Protein AF-A0A2D4PZ39-F1 (afdb_monomer_lite)

pLDDT: mean 92.91, std 7.86, range [44.69, 98.0]

Sequence (119 aa):
IYDSLRQTTAFGLLKAILSRKLIVPEIEGVMQKVADFAVTGHSEQVRIQCRQIYLKYIIDYPLGKMLKPNLESILAQLNYEYETGRESALEMIAYLFEMFPQGLLHEFCGLFFVPLCMM

Radius of gyration: 14.2 Å; chains: 1; bounding box: 31×40×32 Å

Structure (mmCIF, N/CA/C/O backbone):
data_AF-A0A2D4PZ39-F1
#
_entry.id   AF-A0A2D4PZ39-F1
#
loop_
_atom_site.group_PDB
_atom_site.id
_atom_site.type_symbol
_atom_site.label_atom_id
_atom_site.label_alt_id
_atom_site.label_comp_id
_atom_site.label_asym_id
_atom_site.label_entity_id
_atom_site.label_seq_id
_atom_site.pdbx_PDB_ins_code
_atom_site.Cartn_x
_atom_site.Cartn_y
_atom_site.Cartn_z
_atom_site.occupancy
_atom_site.B_iso_or_equiv
_atom_site.auth_seq_id
_atom_site.auth_comp_id
_atom_site.auth_asym_id
_atom_site.auth_atom_id
_atom_site.pdbx_PDB_model_num
ATOM 1 N N . ILE A 1 1 ? 15.194 20.239 -7.152 1.00 44.69 1 ILE A N 1
ATOM 2 C CA . ILE A 1 1 ? 15.683 20.637 -5.804 1.00 44.69 1 ILE A CA 1
ATOM 3 C C . ILE A 1 1 ? 14.529 21.023 -4.862 1.00 44.69 1 ILE A C 1
ATOM 5 O O . ILE A 1 1 ? 14.559 20.605 -3.717 1.00 44.69 1 ILE A O 1
ATOM 9 N N . TYR A 1 2 ? 13.471 21.710 -5.321 1.00 48.50 2 TYR A N 1
ATOM 10 C CA . TYR A 1 2 ? 12.299 22.053 -4.484 1.00 48.50 2 TYR A CA 1
ATOM 11 C C . TYR A 1 2 ? 11.321 20.897 -4.153 1.00 48.50 2 TYR A C 1
ATOM 13 O O . TYR A 1 2 ? 10.443 21.075 -3.313 1.00 48.50 2 TYR A O 1
ATOM 21 N N . ASP A 1 3 ? 11.443 19.728 -4.788 1.00 65.44 3 ASP A N 1
ATOM 22 C CA . ASP A 1 3 ? 10.463 18.631 -4.666 1.00 65.44 3 ASP A CA 1
ATOM 23 C C . ASP A 1 3 ? 10.698 17.740 -3.428 1.00 65.44 3 ASP A C 1
ATOM 25 O O . ASP A 1 3 ? 9.771 17.432 -2.682 1.00 65.44 3 ASP A O 1
ATOM 29 N N . SER A 1 4 ? 11.958 17.417 -3.114 1.00 73.38 4 SER A N 1
ATOM 30 C CA . SER A 1 4 ? 12.299 16.476 -2.035 1.00 73.38 4 SER A CA 1
ATOM 31 C C . SER A 1 4 ? 11.884 16.967 -0.644 1.00 73.38 4 SER A C 1
ATOM 33 O O . SER A 1 4 ? 11.346 16.196 0.145 1.00 73.38 4 SER A O 1
ATOM 35 N N . LEU A 1 5 ? 12.060 18.258 -0.338 1.00 77.62 5 LEU A N 1
ATOM 36 C CA . LEU A 1 5 ? 11.637 18.831 0.948 1.00 77.62 5 LEU A CA 1
ATOM 37 C C . LEU A 1 5 ? 10.106 18.786 1.114 1.00 77.62 5 LEU A C 1
ATOM 39 O O . LEU A 1 5 ? 9.596 18.533 2.210 1.00 77.62 5 LEU A O 1
ATOM 43 N N . ARG A 1 6 ? 9.367 18.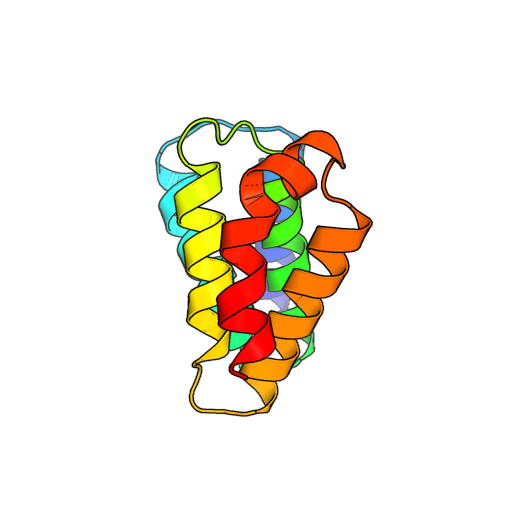999 0.016 1.00 84.25 6 ARG A N 1
ATOM 44 C CA . ARG A 1 6 ? 7.900 18.918 -0.001 1.00 84.25 6 ARG A CA 1
ATOM 45 C C . ARG A 1 6 ? 7.442 17.481 0.209 1.00 84.25 6 ARG A C 1
ATOM 47 O O . ARG A 1 6 ? 6.552 17.264 1.024 1.00 84.25 6 ARG A O 1
ATOM 54 N N . GLN A 1 7 ? 8.083 16.518 -0.453 1.00 86.06 7 GLN A N 1
ATOM 55 C CA . GLN A 1 7 ? 7.810 15.091 -0.276 1.00 86.06 7 GLN A CA 1
ATOM 56 C C . GLN A 1 7 ? 8.065 14.641 1.164 1.00 86.06 7 GLN A C 1
ATOM 58 O O . GLN A 1 7 ? 7.177 14.060 1.778 1.00 86.06 7 GLN A O 1
ATOM 63 N N . THR A 1 8 ? 9.215 14.986 1.751 1.00 89.19 8 THR A N 1
ATOM 64 C CA . THR A 1 8 ? 9.527 14.652 3.151 1.00 89.19 8 THR A CA 1
ATOM 65 C C . THR A 1 8 ? 8.477 15.205 4.113 1.00 89.19 8 THR A C 1
ATOM 67 O O . THR A 1 8 ? 7.989 14.487 4.988 1.00 89.19 8 THR A O 1
ATOM 70 N N . THR A 1 9 ? 8.078 16.466 3.925 1.00 93.06 9 THR A N 1
ATOM 71 C CA . THR A 1 9 ? 7.044 17.102 4.754 1.00 93.06 9 THR A CA 1
ATOM 72 C C . THR A 1 9 ? 5.686 16.420 4.571 1.00 93.06 9 THR A C 1
ATOM 74 O O . THR A 1 9 ? 5.009 16.117 5.554 1.00 93.06 9 THR A O 1
ATOM 77 N N . ALA A 1 10 ? 5.302 16.126 3.326 1.00 93.94 10 ALA A N 1
ATOM 78 C CA . ALA A 1 10 ? 4.047 15.456 2.999 1.00 93.94 10 ALA A CA 1
ATOM 79 C C . ALA A 1 10 ? 3.988 14.040 3.590 1.00 93.94 10 ALA A C 1
ATOM 81 O O . ALA A 1 10 ? 3.009 13.691 4.246 1.00 93.94 10 ALA A O 1
ATOM 82 N N . PHE A 1 11 ? 5.048 13.245 3.443 1.00 95.31 11 PHE A N 1
ATOM 83 C CA . PHE A 1 11 ? 5.132 11.907 4.026 1.00 95.31 11 PHE A CA 1
ATOM 84 C C . PHE A 1 11 ? 5.056 11.943 5.552 1.00 95.31 11 PHE A C 1
ATOM 86 O O . PHE A 1 11 ? 4.321 11.152 6.143 1.00 95.31 11 PHE A O 1
ATOM 93 N N . GLY A 1 12 ? 5.754 12.884 6.197 1.00 95.56 12 GLY A N 1
ATOM 94 C CA . GLY A 1 12 ? 5.654 13.089 7.643 1.00 95.56 12 GLY A CA 1
ATOM 95 C C . GLY A 1 12 ? 4.225 13.410 8.090 1.00 95.56 12 GLY A C 1
ATOM 96 O O . GLY A 1 12 ? 3.719 12.805 9.038 1.00 95.56 12 GLY A O 1
ATOM 97 N N . LEU A 1 13 ? 3.546 14.305 7.368 1.00 95.75 13 LEU A N 1
ATOM 98 C CA . LEU A 1 13 ? 2.159 14.674 7.646 1.00 95.75 13 LEU A CA 1
ATOM 99 C C . LEU A 1 13 ? 1.204 13.482 7.489 1.00 95.75 13 LEU A C 1
ATOM 101 O O . LEU A 1 13 ? 0.408 13.224 8.391 1.00 95.75 13 LEU A O 1
ATOM 105 N N . LEU A 1 14 ? 1.307 12.720 6.397 1.00 96.62 14 LEU A N 1
ATOM 106 C CA . LEU A 1 14 ? 0.464 11.543 6.160 1.00 96.62 14 LEU A CA 1
ATOM 107 C C . LEU A 1 14 ? 0.646 10.489 7.254 1.00 96.62 14 LEU A C 1
ATOM 109 O O . LEU A 1 14 ? -0.339 10.003 7.810 1.00 96.62 14 LEU A O 1
ATOM 113 N N . LYS A 1 15 ? 1.892 10.193 7.647 1.00 95.19 15 LYS A N 1
ATOM 114 C CA . LYS A 1 15 ? 2.170 9.272 8.762 1.00 95.19 15 LYS A CA 1
ATOM 115 C C . LYS A 1 15 ? 1.525 9.752 10.064 1.00 95.19 15 LYS A C 1
ATOM 117 O O . LYS A 1 15 ? 0.955 8.938 10.793 1.00 95.19 15 LYS A O 1
ATOM 122 N N . ALA A 1 16 ? 1.573 11.053 10.357 1.00 95.38 16 ALA A N 1
ATOM 123 C CA . ALA A 1 16 ? 0.959 11.625 11.555 1.00 95.38 16 ALA A CA 1
ATOM 124 C C . ALA A 1 16 ? -0.579 11.560 11.525 1.00 95.38 16 ALA A C 1
ATOM 126 O O . ALA A 1 16 ? -1.196 11.259 12.548 1.00 95.38 16 ALA A O 1
ATOM 127 N N . ILE A 1 17 ? -1.194 11.806 10.365 1.00 95.19 17 ILE A N 1
ATOM 128 C CA . ILE A 1 17 ? -2.646 11.696 10.161 1.00 95.19 17 ILE A CA 1
ATOM 129 C C . ILE A 1 17 ? -3.111 10.252 10.384 1.00 95.19 17 ILE A C 1
ATOM 131 O O . ILE A 1 17 ? -4.023 10.019 11.180 1.00 95.19 17 ILE A O 1
ATOM 135 N N . LEU A 1 18 ? -2.443 9.282 9.750 1.00 95.38 18 LEU A N 1
ATOM 136 C CA . LEU A 1 18 ? -2.759 7.858 9.900 1.00 95.38 18 LEU A CA 1
ATOM 137 C C . LEU A 1 18 ? -2.570 7.380 11.342 1.00 95.38 18 LEU A C 1
ATOM 139 O O . LEU A 1 18 ? -3.417 6.666 11.870 1.00 95.38 18 LEU A O 1
ATOM 143 N N . SER A 1 19 ? -1.505 7.828 12.015 1.00 93.94 19 SER A N 1
ATOM 144 C CA . SER A 1 19 ? -1.244 7.481 13.422 1.00 93.94 19 SER A CA 1
ATOM 145 C C . SER A 1 19 ? -2.343 7.968 14.369 1.00 93.94 19 SER A C 1
ATOM 147 O O . SER A 1 19 ? -2.612 7.322 15.376 1.00 93.94 19 SER A O 1
ATOM 149 N N . ARG A 1 20 ? -2.996 9.092 14.047 1.00 94.88 20 ARG A N 1
ATOM 150 C CA . ARG A 1 20 ? -4.135 9.626 14.809 1.00 94.88 20 ARG A CA 1
ATOM 151 C C . ARG A 1 20 ? -5.484 9.042 14.385 1.00 94.88 20 ARG A C 1
ATOM 153 O O . ARG A 1 20 ? -6.487 9.388 14.999 1.00 94.88 20 ARG A O 1
ATOM 160 N N . LYS A 1 21 ? -5.516 8.185 13.355 1.00 93.88 21 LYS A N 1
ATOM 161 C CA . LYS A 1 21 ? -6.732 7.567 12.798 1.00 93.88 21 LYS A CA 1
ATOM 162 C C . LYS A 1 21 ? -7.825 8.597 12.486 1.00 93.88 21 LYS A C 1
ATOM 164 O O . LYS A 1 21 ? -8.994 8.376 12.783 1.00 93.88 21 LYS A O 1
ATOM 169 N N . LEU A 1 22 ? -7.443 9.741 11.914 1.00 92.69 22 LEU A N 1
ATOM 170 C CA . LEU A 1 22 ? -8.399 10.771 11.503 1.00 92.69 22 LEU A CA 1
ATOM 171 C C . LEU A 1 22 ? -9.302 10.220 10.390 1.00 92.69 22 LEU A C 1
ATOM 173 O O . LEU A 1 22 ? -8.792 9.928 9.310 1.00 92.69 22 LEU A O 1
ATOM 177 N N . ILE A 1 23 ? -10.608 10.095 10.647 1.00 91.44 23 ILE A N 1
ATOM 178 C CA . ILE A 1 23 ? -11.607 9.564 9.703 1.00 91.44 23 ILE A CA 1
ATOM 179 C C . ILE A 1 23 ? -12.269 10.717 8.956 1.00 91.44 23 ILE A C 1
ATOM 181 O O . ILE A 1 23 ? -13.144 11.390 9.496 1.00 91.44 23 ILE A O 1
ATOM 185 N N . VAL A 1 24 ? -11.835 10.935 7.717 1.00 93.06 24 VAL A N 1
ATOM 186 C CA . VAL A 1 24 ? -12.414 11.914 6.787 1.00 93.06 24 VAL A CA 1
ATOM 187 C C . VAL A 1 24 ? -12.412 11.324 5.369 1.00 93.06 24 VAL A C 1
ATOM 189 O O . VAL A 1 24 ? -11.520 10.526 5.057 1.00 93.06 24 VAL A O 1
ATOM 192 N N . PRO A 1 25 ? -13.394 11.661 4.513 1.00 91.31 25 PRO A N 1
ATOM 193 C CA . PRO A 1 25 ? -13.550 11.042 3.192 1.00 91.31 25 PRO A CA 1
ATOM 194 C C . PRO A 1 25 ? -12.345 11.263 2.264 1.00 91.31 25 PRO A C 1
ATOM 196 O O . PRO A 1 25 ? -12.059 10.439 1.401 1.00 91.31 25 PRO A O 1
ATOM 199 N N . GLU A 1 26 ? -11.585 12.337 2.460 1.00 94.31 26 GLU A N 1
ATOM 200 C CA . GLU A 1 26 ? -10.421 12.676 1.643 1.00 94.31 26 GLU A CA 1
ATOM 201 C C . GLU A 1 26 ? -9.275 11.666 1.790 1.00 94.31 26 GLU A C 1
ATOM 203 O O . GLU A 1 26 ? -8.455 11.539 0.878 1.00 94.31 26 GLU A O 1
ATOM 208 N N . ILE A 1 27 ? -9.207 10.933 2.910 1.00 94.94 27 ILE A N 1
ATOM 209 C CA . ILE A 1 27 ? -8.124 9.970 3.160 1.00 94.94 27 ILE A CA 1
ATOM 210 C C . ILE A 1 27 ? -8.112 8.869 2.111 1.00 94.94 27 ILE A C 1
ATOM 212 O O . ILE A 1 27 ? -7.033 8.481 1.680 1.00 94.94 27 ILE A O 1
ATOM 216 N N . GLU A 1 28 ? -9.274 8.406 1.658 1.00 92.19 28 GLU A N 1
ATOM 217 C CA . GLU A 1 28 ? -9.361 7.349 0.652 1.00 92.19 28 GLU A CA 1
ATOM 218 C C . GLU A 1 28 ? -8.681 7.770 -0.657 1.00 92.19 28 GLU A C 1
ATOM 220 O O . GLU A 1 28 ? -7.761 7.103 -1.131 1.00 92.19 28 GLU A O 1
ATOM 225 N N . GLY A 1 29 ? -9.047 8.941 -1.190 1.00 95.25 29 GLY A N 1
ATOM 226 C CA . GLY A 1 29 ? -8.457 9.458 -2.425 1.00 95.25 29 GLY A CA 1
ATOM 227 C C . GLY A 1 29 ? -6.962 9.762 -2.295 1.00 95.25 29 GLY A C 1
ATOM 228 O O . GLY A 1 29 ? -6.203 9.599 -3.251 1.00 95.25 29 GLY A O 1
ATOM 229 N N . VAL A 1 30 ? -6.512 10.185 -1.110 1.00 96.88 30 VAL A N 1
ATOM 230 C CA . VAL A 1 30 ? -5.085 10.402 -0.847 1.00 96.88 30 VAL A CA 1
ATOM 231 C C . VAL A 1 30 ? -4.337 9.071 -0.766 1.00 96.88 30 VAL A C 1
ATOM 233 O O . VAL A 1 30 ? -3.271 8.949 -1.364 1.00 96.88 30 VAL A O 1
ATOM 236 N N . MET A 1 31 ? -4.879 8.066 -0.076 1.00 97.25 31 MET A N 1
ATOM 237 C CA . MET A 1 31 ? -4.243 6.753 0.060 1.00 97.25 31 MET A CA 1
ATOM 238 C C . MET A 1 31 ? -4.199 5.990 -1.258 1.00 97.25 31 MET A C 1
ATOM 240 O O . MET A 1 31 ? -3.195 5.334 -1.513 1.00 97.25 31 MET A O 1
ATOM 244 N N . GLN A 1 32 ? -5.190 6.155 -2.137 1.00 95.94 32 GLN A N 1
ATOM 245 C CA . GLN A 1 32 ? -5.122 5.595 -3.487 1.00 95.94 32 GLN A CA 1
ATOM 246 C C . GLN A 1 32 ? -3.925 6.157 -4.270 1.00 95.94 32 GLN A C 1
ATOM 248 O O . GLN A 1 32 ? -3.143 5.396 -4.827 1.00 95.94 32 GLN A O 1
ATOM 253 N N . LYS A 1 33 ? -3.690 7.477 -4.221 1.00 96.25 33 LYS A N 1
ATOM 254 C CA . LYS A 1 33 ? -2.497 8.081 -4.849 1.00 96.25 33 LYS A CA 1
ATOM 255 C C . LYS A 1 33 ? -1.192 7.578 -4.235 1.00 96.25 33 LYS A C 1
ATOM 257 O O . LYS A 1 33 ? -0.194 7.425 -4.934 1.00 96.25 33 LYS A O 1
ATOM 262 N N . VAL A 1 34 ? -1.176 7.356 -2.919 1.00 97.50 34 VAL A N 1
ATOM 263 C CA . VAL A 1 34 ? -0.003 6.791 -2.239 1.00 97.50 34 VAL A CA 1
ATOM 264 C C . VAL A 1 34 ? 0.241 5.353 -2.700 1.00 97.50 34 VAL A C 1
ATOM 266 O O . VAL A 1 34 ? 1.394 5.016 -2.957 1.00 97.50 34 VAL A O 1
ATOM 269 N N . ALA A 1 35 ? -0.806 4.539 -2.855 1.00 97.38 35 ALA A N 1
ATOM 270 C CA . ALA A 1 35 ? -0.708 3.184 -3.392 1.00 97.38 35 ALA A CA 1
ATOM 271 C C . ALA A 1 35 ? -0.131 3.185 -4.814 1.00 97.38 35 ALA A C 1
ATOM 273 O O . ALA A 1 35 ? 0.814 2.452 -5.094 1.00 97.38 35 ALA A O 1
ATOM 274 N N . ASP A 1 36 ? -0.612 4.080 -5.679 1.00 96.69 36 ASP A N 1
ATOM 275 C CA . ASP A 1 36 ? -0.106 4.207 -7.047 1.00 96.69 36 ASP A CA 1
ATOM 276 C C . ASP A 1 36 ? 1.384 4.599 -7.055 1.00 96.69 36 ASP A C 1
ATOM 278 O O . ASP A 1 36 ? 2.199 4.013 -7.773 1.00 96.69 36 ASP A O 1
ATOM 282 N N . PHE A 1 37 ? 1.792 5.557 -6.213 1.00 96.69 37 PHE A N 1
ATOM 283 C CA . PHE A 1 37 ? 3.195 5.976 -6.088 1.00 96.69 37 PHE A CA 1
ATOM 284 C C . PHE A 1 37 ? 4.096 4.963 -5.387 1.00 96.69 37 PHE A C 1
ATOM 286 O O . PHE A 1 37 ? 5.314 5.014 -5.571 1.00 96.69 37 PHE A O 1
ATOM 293 N N . ALA A 1 38 ? 3.532 4.016 -4.638 1.00 97.62 38 ALA A N 1
ATOM 294 C CA . ALA A 1 38 ? 4.290 2.890 -4.114 1.00 97.62 38 ALA A CA 1
ATOM 295 C C . ALA A 1 38 ? 4.896 2.052 -5.251 1.00 97.62 38 ALA A C 1
ATOM 297 O O . ALA A 1 38 ? 5.929 1.427 -5.052 1.00 97.62 38 ALA A O 1
ATOM 298 N N . VAL A 1 39 ? 4.318 2.090 -6.452 1.00 97.75 39 VAL A N 1
ATOM 299 C CA . VAL A 1 39 ? 4.733 1.278 -7.606 1.00 97.75 39 VAL A CA 1
ATOM 300 C C . VAL A 1 39 ? 5.334 2.144 -8.710 1.00 97.75 39 VAL A C 1
ATOM 302 O O . VAL A 1 39 ? 6.396 1.831 -9.239 1.00 97.75 39 VAL A O 1
ATOM 305 N N . THR A 1 40 ? 4.705 3.282 -9.000 1.00 96.44 40 THR A N 1
ATOM 306 C CA . THR A 1 40 ? 5.076 4.185 -10.105 1.00 96.44 40 THR A CA 1
ATOM 307 C C . THR A 1 40 ? 6.101 5.260 -9.718 1.00 96.44 40 THR A C 1
ATOM 309 O O . THR A 1 40 ? 6.577 6.000 -10.579 1.00 96.44 40 THR A O 1
ATOM 312 N N . GLY A 1 41 ? 6.457 5.372 -8.431 1.00 93.75 41 GLY A N 1
ATOM 313 C CA . GLY A 1 41 ? 7.354 6.412 -7.926 1.00 93.75 41 GLY A CA 1
ATOM 314 C C . GLY A 1 41 ? 8.711 6.445 -8.642 1.00 93.75 41 GLY A C 1
ATOM 315 O O . GLY A 1 41 ? 9.384 5.420 -8.776 1.00 93.75 41 GLY A O 1
ATOM 316 N N . HIS A 1 42 ? 9.136 7.645 -9.055 1.00 88.00 42 HIS A N 1
ATOM 317 C CA . HIS A 1 42 ? 10.340 7.866 -9.871 1.00 88.00 42 HIS A CA 1
ATOM 318 C C . HIS A 1 42 ? 11.657 7.445 -9.206 1.00 88.00 42 HIS A C 1
ATOM 320 O O . HIS A 1 42 ? 12.627 7.166 -9.906 1.00 88.00 42 HIS A O 1
ATOM 326 N N . SER A 1 43 ? 11.711 7.404 -7.872 1.00 92.75 43 SER A N 1
ATOM 327 C CA . SER A 1 43 ? 12.864 6.895 -7.130 1.00 92.75 43 SER A CA 1
ATOM 328 C C . SER A 1 43 ? 12.451 5.793 -6.166 1.00 92.75 43 SER A C 1
ATOM 330 O O . SER A 1 43 ? 11.320 5.751 -5.678 1.00 92.75 43 SER A O 1
ATOM 332 N N . GLU A 1 44 ? 13.400 4.916 -5.857 1.00 94.19 44 GLU A N 1
ATOM 333 C CA . GLU A 1 44 ? 13.215 3.851 -4.877 1.00 94.19 44 GLU A CA 1
ATOM 334 C C . GLU A 1 44 ? 12.811 4.407 -3.504 1.00 94.19 44 GLU A C 1
ATOM 336 O O . GLU A 1 44 ? 11.889 3.897 -2.876 1.00 94.19 44 GLU A O 1
ATOM 341 N N . GLN A 1 45 ? 13.413 5.521 -3.072 1.00 94.56 45 GLN A N 1
ATOM 342 C CA . GLN A 1 45 ? 13.076 6.150 -1.793 1.00 94.56 45 GLN A CA 1
ATOM 343 C C . GLN A 1 45 ? 11.609 6.594 -1.744 1.00 94.56 45 GLN A C 1
ATOM 345 O O . GLN A 1 45 ? 10.960 6.421 -0.713 1.00 94.56 45 GLN A O 1
ATOM 350 N N . VAL A 1 46 ? 11.069 7.133 -2.844 1.00 94.94 46 VAL A N 1
ATOM 351 C CA . VAL A 1 46 ? 9.647 7.503 -2.930 1.00 94.94 46 VAL A CA 1
ATOM 352 C C . VAL A 1 46 ? 8.769 6.260 -2.822 1.00 94.94 46 VAL A C 1
ATOM 354 O O . VAL A 1 46 ? 7.852 6.247 -2.001 1.00 94.94 46 VAL A O 1
ATOM 357 N N . ARG A 1 47 ? 9.086 5.198 -3.575 1.00 96.88 47 ARG A N 1
ATOM 358 C CA . ARG A 1 47 ? 8.340 3.931 -3.518 1.00 96.88 47 ARG A CA 1
ATOM 359 C C . ARG A 1 47 ? 8.344 3.339 -2.108 1.00 96.88 47 ARG A C 1
ATOM 361 O O . ARG A 1 47 ? 7.275 3.048 -1.580 1.00 96.88 47 ARG A O 1
ATOM 368 N N . ILE A 1 48 ? 9.505 3.275 -1.450 1.00 97.25 48 ILE A N 1
ATOM 369 C CA . ILE A 1 48 ? 9.644 2.810 -0.060 1.00 97.25 48 ILE A CA 1
ATOM 370 C C . ILE A 1 48 ? 8.762 3.632 0.888 1.00 97.25 48 ILE A C 1
ATOM 372 O O . ILE A 1 48 ? 8.023 3.061 1.692 1.00 97.25 48 ILE A O 1
ATOM 376 N N . GLN A 1 49 ? 8.816 4.967 0.816 1.00 97.19 49 GLN A N 1
ATOM 377 C CA . GLN A 1 49 ? 8.011 5.819 1.698 1.00 97.19 49 GLN A CA 1
ATOM 378 C C . GLN A 1 49 ? 6.510 5.628 1.463 1.00 97.19 49 GLN A C 1
ATOM 380 O O . GLN A 1 49 ? 5.752 5.529 2.430 1.00 97.19 49 GLN A O 1
ATOM 385 N N . CYS A 1 50 ? 6.085 5.523 0.205 1.00 97.62 50 CYS A N 1
ATOM 386 C CA . CYS A 1 50 ? 4.695 5.272 -0.144 1.00 97.62 50 CYS A CA 1
ATOM 387 C C . CYS A 1 50 ? 4.215 3.893 0.325 1.00 97.62 50 CYS A C 1
ATOM 389 O O . CYS A 1 50 ? 3.169 3.824 0.967 1.00 97.62 50 CYS A O 1
ATOM 391 N N . ARG A 1 51 ? 4.999 2.821 0.125 1.00 97.75 51 ARG A N 1
ATOM 392 C CA . ARG A 1 51 ? 4.685 1.485 0.667 1.00 97.75 51 ARG A CA 1
ATOM 393 C C . ARG A 1 51 ? 4.500 1.522 2.176 1.00 97.75 51 ARG A C 1
ATOM 395 O O . ARG A 1 51 ? 3.504 1.022 2.678 1.00 97.75 51 ARG A O 1
ATOM 402 N N . GLN A 1 52 ? 5.417 2.159 2.906 1.00 96.56 52 GLN A N 1
ATOM 403 C CA . GLN A 1 52 ? 5.324 2.270 4.367 1.00 96.56 52 GLN A CA 1
ATOM 404 C C . GLN A 1 52 ? 4.055 3.005 4.820 1.00 96.56 52 GLN A C 1
ATOM 406 O O . GLN A 1 52 ? 3.409 2.596 5.783 1.00 96.56 52 GLN A O 1
ATOM 411 N N . ILE A 1 53 ? 3.696 4.102 4.146 1.00 97.62 53 ILE A N 1
ATOM 412 C CA . ILE A 1 53 ? 2.490 4.877 4.467 1.00 97.62 53 ILE A CA 1
ATOM 413 C C . ILE A 1 53 ? 1.236 4.063 4.153 1.00 97.62 53 ILE A C 1
ATOM 415 O O . ILE A 1 53 ? 0.333 3.996 4.986 1.00 97.62 53 ILE A O 1
ATOM 419 N N . TYR A 1 54 ? 1.185 3.432 2.982 1.00 97.75 54 TYR A N 1
ATOM 420 C CA . TYR A 1 54 ? 0.019 2.669 2.566 1.00 97.75 54 TYR A CA 1
ATOM 421 C C . TYR A 1 54 ? -0.165 1.409 3.416 1.00 97.75 54 TYR A C 1
ATOM 423 O O . TYR A 1 54 ? -1.262 1.166 3.901 1.00 97.75 54 TYR A O 1
ATOM 431 N N . LEU A 1 55 ? 0.904 0.677 3.742 1.00 96.25 55 LEU A N 1
ATOM 432 C CA . LEU A 1 55 ? 0.834 -0.452 4.676 1.00 96.25 55 LEU A CA 1
ATOM 433 C C . LEU A 1 55 ? 0.330 -0.028 6.056 1.00 96.25 55 LEU A C 1
ATOM 435 O O . LEU A 1 55 ? -0.520 -0.704 6.630 1.00 96.25 55 LEU A O 1
ATOM 439 N N . LYS A 1 56 ? 0.773 1.128 6.566 1.00 95.44 56 LYS A N 1
ATOM 440 C CA . LYS A 1 56 ? 0.232 1.684 7.813 1.00 95.44 56 LYS A CA 1
ATOM 441 C C . LYS A 1 56 ? -1.275 1.930 7.718 1.00 95.44 56 LYS A C 1
ATOM 443 O O . LYS A 1 56 ? -1.995 1.675 8.679 1.00 95.44 56 LYS A O 1
ATOM 448 N N . TYR A 1 57 ? -1.752 2.413 6.574 1.00 96.69 57 TYR A N 1
ATOM 449 C CA . TYR A 1 57 ? -3.179 2.573 6.319 1.00 96.69 57 TYR A CA 1
ATOM 450 C C . TYR A 1 57 ? -3.912 1.223 6.299 1.00 96.69 57 TYR A C 1
ATOM 452 O O . TYR A 1 57 ? -4.929 1.090 6.968 1.00 96.69 57 TYR A O 1
ATOM 460 N N . ILE A 1 58 ? -3.372 0.198 5.636 1.00 95.94 58 ILE A N 1
ATOM 461 C CA . ILE A 1 58 ? -3.981 -1.143 5.603 1.00 95.94 58 ILE A CA 1
ATOM 462 C C . ILE A 1 58 ? -4.059 -1.792 6.988 1.00 95.94 58 ILE A C 1
ATOM 464 O O . ILE A 1 58 ? -5.060 -2.428 7.311 1.00 95.94 58 ILE A O 1
ATOM 468 N N . ILE A 1 59 ? -3.010 -1.641 7.798 1.00 92.88 59 ILE A N 1
ATOM 469 C CA . ILE A 1 59 ? -2.855 -2.382 9.054 1.00 92.88 59 ILE A CA 1
ATOM 470 C C . ILE A 1 59 ? -3.519 -1.659 10.234 1.00 92.88 59 ILE A C 1
ATOM 472 O O . ILE A 1 59 ? -4.221 -2.287 11.025 1.00 92.88 59 ILE A O 1
ATOM 476 N N . ASP A 1 60 ? -3.316 -0.344 10.372 1.00 91.44 60 ASP A N 1
ATOM 477 C CA . ASP A 1 60 ? -3.700 0.386 11.590 1.00 91.44 60 ASP A CA 1
ATOM 478 C C . ASP A 1 60 ? -5.042 1.130 11.469 1.00 91.44 60 ASP A C 1
ATOM 480 O O . ASP A 1 60 ? -5.647 1.496 12.492 1.00 91.44 60 ASP A O 1
ATOM 484 N N . TYR A 1 61 ? -5.484 1.423 10.241 1.00 93.62 61 TYR A N 1
ATOM 485 C CA . TYR A 1 61 ? -6.632 2.290 9.981 1.00 93.62 61 TYR A CA 1
ATOM 486 C C . TYR A 1 61 ? -7.951 1.494 9.975 1.00 93.62 61 TYR A C 1
ATOM 488 O O . TYR A 1 61 ? -7.994 0.369 9.479 1.00 93.62 61 TYR A O 1
ATOM 496 N N . PRO A 1 62 ? -9.060 2.040 10.510 1.00 92.69 62 PRO A N 1
ATOM 497 C CA . PRO A 1 62 ? -10.332 1.319 10.607 1.00 92.69 62 PRO A CA 1
ATOM 498 C C . PRO A 1 62 ? -11.066 1.242 9.253 1.00 92.69 62 PRO A C 1
ATOM 500 O O . PRO A 1 62 ? -12.077 1.907 9.044 1.00 92.69 62 PRO A O 1
ATOM 503 N N . LEU A 1 63 ? -10.562 0.424 8.324 1.00 93.44 63 LEU A N 1
ATOM 504 C CA . LEU A 1 63 ? -11.075 0.321 6.949 1.00 93.44 63 LEU A CA 1
ATOM 505 C C . LEU A 1 63 ? -12.431 -0.380 6.836 1.00 93.44 63 LEU A C 1
ATOM 507 O O . LEU A 1 63 ? -13.205 -0.094 5.921 1.00 93.44 63 LEU A O 1
ATOM 511 N N . GLY A 1 64 ? -12.720 -1.328 7.731 1.00 92.88 64 GLY A N 1
ATOM 512 C CA . GLY A 1 64 ? -13.922 -2.156 7.652 1.00 92.88 64 GLY A CA 1
ATOM 513 C C . GLY A 1 64 ? -14.075 -2.785 6.262 1.00 92.88 64 GLY A C 1
ATOM 514 O O . GLY A 1 64 ? -13.207 -3.521 5.801 1.00 92.88 64 GLY A O 1
ATOM 515 N N . LYS A 1 65 ? -15.163 -2.446 5.561 1.00 93.69 65 LYS A N 1
ATOM 516 C CA . LYS A 1 65 ? -15.466 -2.968 4.216 1.00 93.69 65 LYS A CA 1
ATOM 517 C C . LYS A 1 65 ? -14.473 -2.521 3.137 1.00 93.69 65 LYS A C 1
ATOM 519 O O . LYS A 1 65 ? -14.383 -3.180 2.107 1.00 93.69 65 LYS A O 1
ATOM 524 N N . MET A 1 66 ? -13.722 -1.446 3.377 1.00 94.38 66 MET A N 1
ATOM 525 C CA . MET A 1 66 ? -12.731 -0.930 2.429 1.00 94.38 66 MET A CA 1
ATOM 526 C C . MET A 1 66 ? -11.426 -1.730 2.444 1.00 94.38 66 MET A C 1
ATOM 528 O O . MET A 1 66 ? -10.599 -1.540 1.559 1.00 94.38 66 MET A O 1
ATOM 532 N N . LEU A 1 67 ? -11.234 -2.656 3.391 1.00 95.81 67 LEU A N 1
ATOM 533 C CA . LEU A 1 67 ? -10.024 -3.477 3.448 1.00 95.81 67 LEU A CA 1
ATOM 534 C C . LEU A 1 67 ? -9.846 -4.312 2.173 1.00 95.81 67 LEU A C 1
ATOM 536 O O . LEU A 1 67 ? -8.801 -4.238 1.535 1.00 95.81 67 LEU A O 1
ATOM 540 N N . LYS A 1 68 ? -10.884 -5.049 1.762 1.00 95.94 68 LYS A N 1
ATOM 541 C CA . LYS A 1 68 ? -10.822 -5.933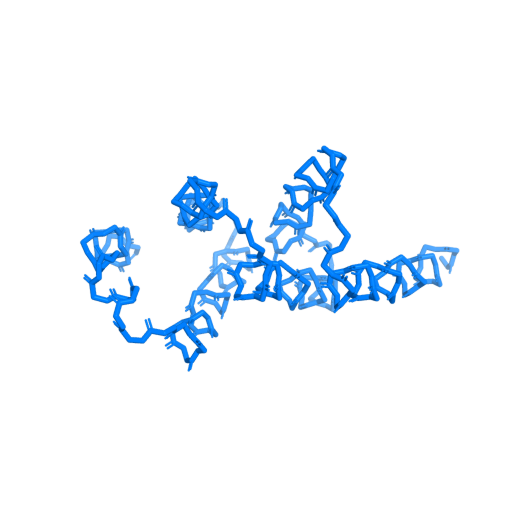 0.590 1.00 95.94 68 LYS A CA 1
ATOM 542 C C . LYS A 1 68 ? -10.492 -5.185 -0.719 1.00 95.94 68 LYS A C 1
ATOM 544 O O . LYS A 1 68 ? -9.536 -5.601 -1.368 1.00 95.94 68 LYS A O 1
ATOM 549 N N . PRO A 1 69 ? -11.171 -4.077 -1.083 1.00 96.12 69 PRO A N 1
ATOM 550 C CA . PRO A 1 69 ? -10.803 -3.289 -2.264 1.00 96.12 69 PRO A CA 1
ATOM 551 C C . PRO A 1 69 ? -9.354 -2.791 -2.252 1.00 96.12 69 PRO A C 1
ATOM 553 O O . PRO A 1 69 ? -8.691 -2.771 -3.284 1.00 96.12 69 PRO A O 1
ATOM 556 N N . ASN A 1 70 ? -8.830 -2.417 -1.081 1.00 96.69 70 ASN A N 1
ATOM 557 C CA . ASN A 1 70 ? -7.437 -1.997 -0.973 1.00 96.69 70 ASN A CA 1
ATOM 558 C C . ASN A 1 70 ? -6.462 -3.177 -1.170 1.00 96.69 70 ASN A C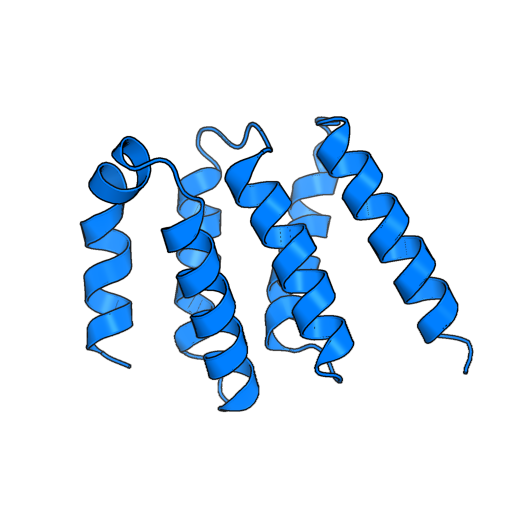 1
ATOM 560 O O . ASN A 1 70 ? -5.443 -3.016 -1.835 1.00 96.69 70 ASN A O 1
ATOM 564 N N . LEU A 1 71 ? -6.779 -4.373 -0.660 1.00 96.50 71 LEU A N 1
ATOM 565 C CA . LEU A 1 71 ? -5.986 -5.583 -0.930 1.00 96.50 71 LEU A CA 1
ATOM 566 C C . LEU A 1 71 ? -6.009 -5.962 -2.419 1.00 96.50 71 LEU A C 1
ATOM 568 O O . LEU A 1 71 ? -4.971 -6.294 -2.987 1.00 96.50 71 LEU A O 1
ATOM 572 N N . GLU A 1 72 ? -7.170 -5.867 -3.069 1.00 95.94 72 GLU A N 1
ATOM 573 C CA . GLU A 1 72 ? -7.311 -6.073 -4.516 1.00 95.94 72 GLU A CA 1
ATOM 574 C C . GLU A 1 72 ? -6.477 -5.060 -5.313 1.00 95.94 72 GLU A C 1
ATOM 576 O O . GLU A 1 72 ? -5.805 -5.439 -6.270 1.00 95.94 72 GLU A O 1
ATOM 581 N N . SER A 1 73 ? -6.449 -3.795 -4.877 1.00 94.31 73 SER A N 1
ATOM 582 C CA . SER A 1 73 ? -5.606 -2.747 -5.463 1.00 94.31 73 SER A CA 1
ATOM 583 C C . SER A 1 73 ? -4.117 -3.095 -5.366 1.00 94.31 73 SER A C 1
ATOM 585 O O . SER A 1 73 ? -3.417 -3.009 -6.371 1.00 94.31 73 SER A O 1
ATOM 587 N N . ILE A 1 74 ? -3.634 -3.583 -4.212 1.00 95.56 74 ILE A N 1
ATOM 588 C CA . ILE A 1 74 ? -2.245 -4.062 -4.051 1.00 95.56 74 ILE A CA 1
ATOM 589 C C . ILE A 1 74 ? -1.926 -5.173 -5.054 1.00 95.56 74 ILE A C 1
ATOM 591 O O . ILE A 1 74 ? -0.880 -5.149 -5.698 1.00 95.56 74 ILE A O 1
ATOM 595 N N . LEU A 1 75 ? -2.831 -6.139 -5.201 1.00 95.88 75 LEU A N 1
ATOM 596 C CA . LEU A 1 75 ? -2.635 -7.281 -6.093 1.00 95.88 75 LEU A CA 1
ATOM 597 C C . LEU A 1 75 ? -2.684 -6.884 -7.567 1.00 95.88 75 LEU A C 1
ATOM 599 O O . LEU A 1 75 ? -1.943 -7.440 -8.372 1.00 95.88 75 LEU A O 1
ATOM 603 N N . ALA A 1 76 ? -3.499 -5.894 -7.933 1.00 94.81 76 ALA A N 1
ATOM 604 C CA . ALA A 1 76 ? -3.539 -5.374 -9.295 1.00 94.81 76 ALA A CA 1
ATOM 605 C C . ALA A 1 76 ? -2.176 -4.813 -9.738 1.00 94.81 76 ALA A C 1
ATOM 607 O O . ALA A 1 76 ? -1.802 -4.966 -10.902 1.00 94.81 76 ALA A O 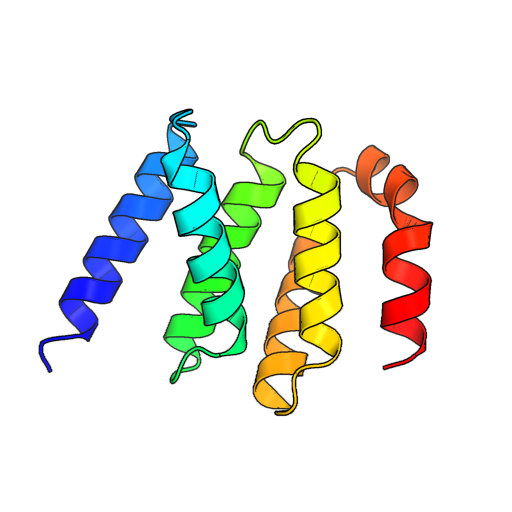1
ATOM 608 N N . GLN A 1 77 ? -1.398 -4.246 -8.807 1.00 95.00 77 GLN A N 1
ATOM 609 C CA . GLN A 1 77 ? -0.062 -3.707 -9.083 1.00 95.00 77 GLN A CA 1
ATOM 610 C C . GLN A 1 77 ? 0.971 -4.772 -9.481 1.00 95.00 77 GLN A C 1
ATOM 612 O O . GLN A 1 77 ? 1.997 -4.441 -10.073 1.00 95.00 77 GLN A O 1
ATOM 617 N N . LEU A 1 78 ? 0.703 -6.055 -9.220 1.00 95.88 78 LEU A N 1
ATOM 618 C CA . LEU A 1 78 ? 1.552 -7.157 -9.681 1.00 95.88 78 LEU A CA 1
ATOM 619 C C . LEU A 1 78 ? 1.605 -7.261 -11.211 1.00 95.88 78 LEU A C 1
ATOM 621 O O . LEU A 1 78 ? 2.573 -7.783 -11.750 1.00 95.88 78 LEU A O 1
ATOM 625 N N . ASN A 1 79 ? 0.611 -6.711 -11.911 1.00 94.88 79 ASN A N 1
ATOM 626 C CA . ASN A 1 79 ? 0.557 -6.671 -13.373 1.00 94.88 79 ASN A CA 1
ATOM 627 C C . ASN A 1 79 ? 1.136 -5.374 -13.960 1.00 94.88 79 ASN A C 1
ATOM 629 O O . ASN A 1 79 ? 0.913 -5.074 -15.133 1.00 94.88 79 ASN A O 1
ATOM 633 N N . TYR A 1 80 ? 1.843 -4.572 -13.158 1.00 96.19 80 TYR A N 1
ATOM 634 C CA . TYR A 1 80 ? 2.456 -3.341 -13.644 1.00 96.19 80 TYR A CA 1
ATOM 635 C C . TYR A 1 80 ? 3.509 -3.629 -14.721 1.00 96.19 80 TYR A C 1
ATOM 637 O O . TYR A 1 80 ? 4.222 -4.630 -14.651 1.00 96.19 80 TYR A O 1
ATOM 645 N N . GLU A 1 81 ? 3.626 -2.749 -15.718 1.00 96.06 81 GLU A N 1
ATOM 646 C CA . GLU A 1 81 ? 4.429 -3.005 -16.922 1.00 96.06 81 GLU A CA 1
ATOM 647 C C . GLU A 1 81 ? 5.939 -3.123 -16.632 1.00 96.06 81 GLU A C 1
ATOM 649 O O . GLU A 1 81 ? 6.620 -3.969 -17.218 1.00 96.06 81 GLU A O 1
ATOM 654 N N . TYR A 1 82 ? 6.459 -2.351 -15.670 1.00 95.50 82 TYR A N 1
ATOM 655 C CA . TYR A 1 82 ? 7.884 -2.341 -15.326 1.00 95.50 82 TYR A CA 1
ATOM 656 C C . TYR A 1 82 ? 8.207 -3.276 -14.155 1.00 95.50 82 TYR A C 1
ATOM 658 O O . TYR A 1 82 ? 7.548 -3.240 -13.113 1.00 95.50 82 TYR A O 1
ATOM 666 N N . GLU A 1 83 ? 9.293 -4.043 -14.291 1.00 95.56 83 GLU A N 1
ATOM 667 C CA . GLU A 1 83 ? 9.793 -4.980 -13.269 1.00 95.56 83 GLU A CA 1
ATOM 668 C C . GLU A 1 83 ? 10.006 -4.317 -11.909 1.00 95.56 83 GLU A C 1
ATOM 670 O O . GLU A 1 83 ? 9.561 -4.845 -10.898 1.00 95.56 83 GLU A O 1
ATOM 675 N N . THR A 1 84 ? 10.586 -3.116 -11.882 1.00 95.81 84 THR A N 1
ATOM 676 C CA . THR A 1 84 ? 10.843 -2.364 -10.642 1.00 95.81 84 THR A CA 1
ATOM 677 C C . THR A 1 84 ? 9.571 -2.015 -9.869 1.00 95.81 84 THR A C 1
ATOM 679 O O . THR A 1 84 ? 9.593 -1.904 -8.642 1.00 95.81 84 THR A O 1
ATOM 682 N N . GLY A 1 85 ? 8.447 -1.830 -10.565 1.00 96.50 85 GLY A N 1
ATOM 683 C CA . GLY A 1 85 ? 7.159 -1.616 -9.918 1.00 96.50 85 GLY A CA 1
ATOM 684 C C . GLY A 1 85 ? 6.557 -2.923 -9.405 1.00 96.50 85 GLY A C 1
ATOM 685 O O . GLY A 1 85 ? 6.046 -2.943 -8.286 1.00 96.50 85 GLY A O 1
ATOM 686 N N . ARG A 1 86 ? 6.684 -4.022 -10.163 1.00 96.81 86 ARG A N 1
ATOM 687 C CA . ARG A 1 86 ? 6.256 -5.358 -9.706 1.00 96.81 86 ARG A CA 1
ATOM 688 C C . ARG A 1 86 ? 7.040 -5.813 -8.477 1.00 96.81 86 ARG A C 1
ATOM 690 O O . ARG A 1 86 ? 6.440 -6.280 -7.517 1.00 96.81 86 ARG A O 1
ATOM 697 N N . GLU A 1 87 ? 8.352 -5.593 -8.465 1.00 96.94 87 GLU A N 1
ATOM 698 C CA . GLU A 1 87 ? 9.220 -5.820 -7.306 1.00 96.94 87 GLU A CA 1
ATOM 699 C C . GLU A 1 87 ? 8.748 -5.002 -6.098 1.00 96.94 87 GLU A C 1
ATOM 701 O O . GLU A 1 87 ? 8.537 -5.548 -5.019 1.00 96.94 87 GLU A O 1
ATOM 706 N N . SER A 1 88 ? 8.450 -3.714 -6.292 1.00 98.00 88 SER A N 1
ATOM 707 C CA . SER A 1 88 ? 7.889 -2.869 -5.233 1.00 98.00 88 SER A CA 1
ATOM 708 C C . SER A 1 88 ? 6.550 -3.397 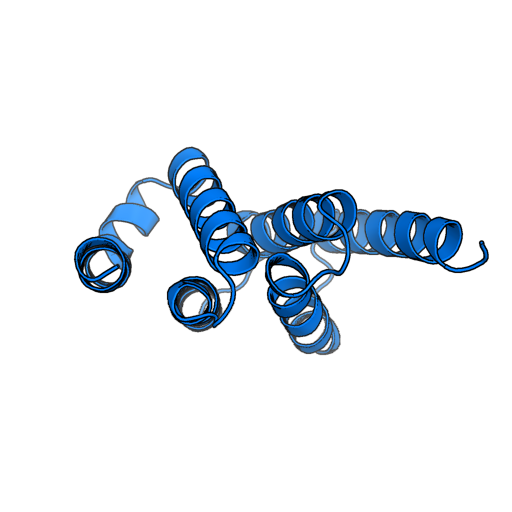-4.689 1.00 98.00 88 SER A C 1
ATOM 710 O O . SER A 1 88 ? 6.310 -3.371 -3.479 1.00 98.00 88 SER A O 1
ATOM 712 N N . ALA A 1 89 ? 5.670 -3.896 -5.561 1.00 97.38 89 ALA A N 1
ATOM 713 C CA . ALA A 1 89 ? 4.407 -4.508 -5.159 1.00 97.38 89 ALA A CA 1
ATOM 714 C C . ALA A 1 89 ? 4.630 -5.805 -4.360 1.00 97.38 89 ALA A C 1
ATOM 716 O O . ALA A 1 89 ? 3.993 -5.992 -3.324 1.00 97.38 89 ALA A O 1
ATOM 717 N N . LEU A 1 90 ? 5.572 -6.657 -4.780 1.00 97.31 90 LEU A N 1
ATOM 718 C CA . LEU A 1 90 ? 5.959 -7.866 -4.044 1.00 97.31 90 LEU A CA 1
ATOM 719 C C . LEU A 1 90 ? 6.525 -7.542 -2.663 1.00 97.31 90 LEU A C 1
ATOM 721 O O . LEU A 1 90 ? 6.115 -8.164 -1.688 1.00 97.31 90 LEU A O 1
ATOM 725 N N . GLU A 1 91 ? 7.403 -6.544 -2.551 1.00 97.25 91 GLU A N 1
ATOM 726 C CA . GLU A 1 91 ? 7.918 -6.082 -1.258 1.00 97.25 91 GLU A CA 1
ATOM 727 C C . GL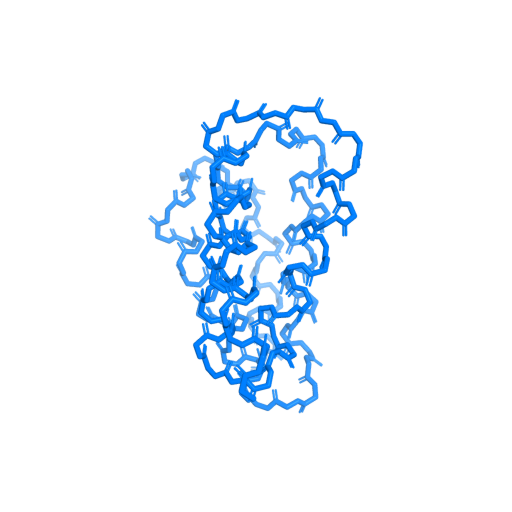U A 1 91 ? 6.776 -5.613 -0.349 1.00 97.25 91 GLU A C 1
ATOM 729 O O . GLU A 1 91 ? 6.743 -5.936 0.837 1.00 97.25 91 GLU A O 1
ATOM 734 N N . MET A 1 92 ? 5.798 -4.884 -0.899 1.00 96.25 92 MET A N 1
ATOM 735 C CA . MET A 1 92 ? 4.621 -4.453 -0.145 1.00 96.25 92 MET A CA 1
ATOM 736 C C . MET A 1 92 ? 3.795 -5.641 0.365 1.00 96.25 92 MET A C 1
ATOM 738 O O . MET A 1 92 ? 3.386 -5.639 1.524 1.00 96.25 92 MET A O 1
ATOM 742 N N . ILE A 1 93 ? 3.573 -6.661 -0.469 1.00 96.38 93 ILE A N 1
ATOM 743 C CA . ILE A 1 93 ? 2.850 -7.883 -0.084 1.00 96.38 93 ILE A CA 1
ATOM 744 C C . ILE A 1 93 ? 3.634 -8.685 0.959 1.00 96.38 93 ILE A C 1
ATOM 746 O O . ILE A 1 93 ? 3.040 -9.169 1.921 1.00 96.38 93 ILE A O 1
ATOM 750 N N . ALA A 1 94 ? 4.955 -8.794 0.814 1.00 95.88 94 ALA A N 1
ATOM 751 C CA . ALA A 1 94 ? 5.807 -9.479 1.779 1.00 95.88 94 ALA A CA 1
ATOM 752 C C . ALA A 1 94 ? 5.694 -8.835 3.171 1.00 95.88 94 ALA A C 1
ATOM 754 O O . ALA A 1 94 ? 5.369 -9.520 4.140 1.00 95.88 94 ALA A O 1
ATOM 755 N N . TYR A 1 95 ? 5.834 -7.508 3.260 1.00 95.19 95 TYR A N 1
ATOM 756 C CA . TYR A 1 95 ? 5.648 -6.787 4.525 1.00 95.19 95 TYR A CA 1
ATOM 757 C C . TYR A 1 95 ? 4.222 -6.882 5.065 1.00 95.19 95 TYR A C 1
ATOM 759 O O . TYR A 1 95 ? 4.025 -6.944 6.280 1.00 95.19 95 TYR A O 1
ATOM 767 N N . LEU A 1 96 ? 3.217 -6.900 4.182 1.00 94.94 96 LEU A N 1
ATOM 768 C CA . LEU A 1 96 ? 1.845 -7.151 4.597 1.00 94.94 96 LEU A CA 1
ATOM 769 C C . LEU A 1 96 ? 1.768 -8.506 5.305 1.00 94.94 96 LEU A C 1
ATOM 771 O O . LEU A 1 96 ? 1.309 -8.548 6.434 1.00 94.94 96 LEU A O 1
ATOM 775 N N . PHE A 1 97 ? 2.269 -9.592 4.717 1.00 94.25 97 PHE A N 1
ATOM 776 C CA . PHE A 1 97 ? 2.212 -10.922 5.338 1.00 94.25 97 PHE A CA 1
ATOM 777 C C . PHE A 1 97 ? 2.946 -11.020 6.677 1.00 94.25 97 PHE A C 1
ATOM 779 O O . PHE A 1 97 ? 2.495 -11.756 7.554 1.00 94.25 97 PHE A O 1
ATOM 786 N N . GLU A 1 98 ? 4.028 -10.266 6.864 1.00 93.56 98 GLU A N 1
ATOM 787 C CA . GLU A 1 98 ? 4.748 -10.213 8.141 1.00 93.56 98 GLU A CA 1
ATOM 788 C C . GLU A 1 98 ? 3.935 -9.541 9.257 1.00 93.56 98 GLU A C 1
ATOM 790 O O . GLU A 1 98 ? 4.034 -9.931 10.421 1.00 93.56 98 GLU A O 1
ATOM 795 N N . MET A 1 99 ? 3.134 -8.528 8.918 1.00 92.25 99 MET A N 1
ATOM 796 C CA . MET A 1 99 ? 2.430 -7.700 9.902 1.00 92.25 99 MET A CA 1
ATOM 797 C C . MET A 1 99 ? 0.931 -7.984 10.020 1.00 92.25 99 MET A C 1
ATOM 799 O O . MET A 1 99 ? 0.305 -7.602 11.013 1.00 92.25 99 MET A O 1
ATOM 803 N N . PHE A 1 100 ? 0.325 -8.597 9.007 1.00 91.25 100 PHE A N 1
ATOM 804 C CA . PHE A 1 100 ? -1.119 -8.756 8.928 1.00 91.25 100 PHE A CA 1
ATOM 805 C C . PHE A 1 100 ? -1.602 -9.801 9.943 1.00 91.25 100 PHE A C 1
ATOM 807 O O . PHE A 1 100 ? -1.016 -10.883 10.045 1.00 91.25 100 PHE A O 1
ATOM 814 N N . PRO A 1 101 ? -2.681 -9.528 10.702 1.00 92.06 101 PRO A N 1
ATOM 815 C CA . PRO A 1 101 ? -3.205 -10.485 11.667 1.00 92.06 101 PRO A CA 1
ATOM 816 C C . PRO A 1 101 ? -3.521 -11.833 11.011 1.00 92.06 101 PRO A C 1
ATOM 818 O O . PRO A 1 101 ? -4.239 -11.886 10.015 1.00 92.06 101 PRO A O 1
ATOM 821 N N . GLN A 1 102 ? -3.051 -12.932 11.610 1.00 92.06 102 GLN A N 1
ATOM 822 C CA . GLN A 1 102 ? -3.207 -14.288 11.059 1.00 92.06 102 GLN A CA 1
ATOM 823 C C . GLN A 1 102 ? -4.660 -14.650 10.715 1.00 92.06 102 GLN A C 1
ATOM 825 O O . GLN A 1 102 ? -4.908 -15.276 9.689 1.00 92.06 102 GLN A O 1
ATOM 830 N N . GLY A 1 103 ? -5.632 -14.214 11.524 1.00 93.00 103 GLY A N 1
ATOM 831 C CA . GLY A 1 103 ? -7.053 -14.438 11.236 1.00 93.00 103 GLY A CA 1
ATOM 832 C C . GLY A 1 103 ? -7.509 -13.790 9.925 1.00 93.00 103 GLY A C 1
ATOM 833 O O . GLY A 1 103 ? -8.184 -14.436 9.129 1.00 93.00 103 GLY A O 1
ATOM 834 N N . LEU A 1 104 ? -7.073 -12.553 9.664 1.00 92.12 104 LEU A N 1
ATOM 835 C CA . LEU A 1 104 ? -7.364 -11.863 8.406 1.00 92.12 104 LEU A CA 1
ATOM 836 C C . LEU A 1 104 ? -6.571 -12.473 7.245 1.00 92.12 104 LEU A C 1
ATOM 838 O O . LEU A 1 104 ? -7.100 -12.619 6.150 1.00 92.12 104 LEU A O 1
ATOM 842 N N . LEU A 1 105 ? -5.318 -12.877 7.469 1.00 92.00 105 LEU A N 1
ATOM 843 C CA . LEU A 1 105 ? -4.531 -13.551 6.435 1.00 92.00 105 LEU A CA 1
ATOM 844 C C . LEU A 1 105 ? -5.201 -14.856 5.985 1.00 92.00 105 LEU A C 1
ATOM 846 O O . LEU A 1 105 ? -5.256 -15.135 4.791 1.00 92.00 105 LEU A O 1
ATOM 850 N N . HIS A 1 106 ? -5.756 -15.626 6.925 1.00 93.38 106 HIS A N 1
ATOM 851 C CA . HIS A 1 106 ? -6.519 -16.831 6.616 1.00 93.38 106 HIS A CA 1
ATOM 852 C C . HIS A 1 106 ? -7.819 -16.513 5.865 1.00 93.38 106 HIS A C 1
ATOM 854 O O . HIS A 1 106 ? -8.114 -17.160 4.865 1.00 93.38 106 HIS A O 1
ATOM 860 N N . GLU A 1 107 ? -8.561 -15.484 6.285 1.00 94.19 107 GLU A N 1
ATOM 861 C CA . GLU A 1 107 ? -9.775 -15.027 5.593 1.00 94.19 107 GLU A CA 1
ATOM 862 C C . GLU A 1 107 ? -9.505 -14.633 4.130 1.00 94.19 107 GLU A C 1
ATOM 864 O O . GLU A 1 107 ? -10.270 -14.985 3.232 1.00 94.19 107 GLU A O 1
ATOM 869 N N . PHE A 1 108 ? -8.389 -13.947 3.875 1.00 94.50 108 PHE A N 1
ATOM 870 C CA . PHE A 1 108 ? -8.034 -13.438 2.551 1.00 94.50 108 PHE A CA 1
ATOM 871 C C . PHE A 1 108 ? -7.055 -14.334 1.776 1.00 94.50 108 PHE A C 1
ATOM 873 O O . PHE A 1 108 ? -6.679 -13.982 0.662 1.00 94.50 108 PHE A O 1
ATOM 880 N N . CYS A 1 109 ? -6.650 -15.502 2.285 1.00 92.69 109 CYS A N 1
ATOM 881 C CA . CYS A 1 109 ? -5.615 -16.328 1.644 1.00 92.69 109 CYS A CA 1
ATOM 882 C C . CYS A 1 109 ? -5.938 -16.692 0.182 1.00 92.69 109 CYS A C 1
ATOM 884 O O . CYS A 1 109 ? -5.060 -16.637 -0.680 1.00 92.69 109 CYS A O 1
ATOM 886 N N . GLY A 1 110 ? -7.209 -16.976 -0.125 1.00 92.69 110 GLY A N 1
ATOM 887 C CA . GLY A 1 110 ? -7.663 -17.265 -1.488 1.00 92.69 110 GLY A CA 1
ATOM 888 C C . GLY A 1 110 ? -7.546 -16.072 -2.443 1.00 92.69 110 GLY A C 1
ATOM 889 O O . GLY A 1 110 ? -7.343 -16.273 -3.637 1.00 92.69 110 GLY A O 1
ATOM 890 N N . LEU A 1 111 ? -7.620 -14.842 -1.921 1.00 93.75 111 LEU A N 1
ATOM 891 C CA . LEU A 1 111 ? -7.416 -13.617 -2.696 1.00 93.75 111 LEU A CA 1
ATOM 892 C C . LEU A 1 111 ? -5.946 -13.464 -3.115 1.00 93.75 111 LEU A C 1
ATOM 894 O O . LEU A 1 111 ? -5.671 -13.059 -4.239 1.00 93.75 111 LEU A O 1
ATOM 898 N N . PHE A 1 112 ? -5.009 -13.815 -2.231 1.00 93.56 112 PHE A N 1
ATOM 899 C CA . PHE A 1 112 ? -3.573 -13.693 -2.496 1.00 93.56 112 PHE A CA 1
ATOM 900 C C . PHE A 1 112 ? -3.009 -14.824 -3.361 1.00 93.56 112 PHE A C 1
ATOM 902 O O . PHE A 1 112 ? -2.112 -14.587 -4.165 1.00 93.56 112 PHE A O 1
ATOM 909 N N . PHE A 1 113 ? -3.508 -16.051 -3.191 1.00 91.81 113 PHE A N 1
ATOM 910 C CA . PHE A 1 113 ? -2.885 -17.246 -3.764 1.00 91.81 113 PHE A CA 1
ATOM 911 C C . PHE A 1 113 ? -2.800 -17.210 -5.296 1.00 91.81 113 PHE A C 1
ATOM 913 O O . PHE A 1 113 ? -1.723 -17.378 -5.859 1.00 91.81 113 PHE A O 1
ATOM 920 N N . VAL A 1 114 ? -3.920 -16.952 -5.980 1.00 90.00 114 VAL A N 1
ATOM 921 C CA . VAL A 1 114 ? -3.967 -17.016 -7.451 1.00 90.00 114 VAL A CA 1
ATOM 922 C C . VAL A 1 114 ? -3.061 -15.964 -8.111 1.00 90.00 114 VAL A C 1
ATOM 924 O O . VAL A 1 114 ? -2.252 -16.358 -8.951 1.00 90.00 114 VAL A O 1
ATOM 927 N N . PRO A 1 115 ? -3.116 -14.666 -7.743 1.00 90.69 115 PRO A N 1
ATOM 928 C CA . PRO A 1 115 ? -2.233 -13.662 -8.340 1.00 90.69 115 PRO A CA 1
ATOM 929 C C . PRO A 1 115 ? -0.745 -13.928 -8.100 1.00 90.69 115 PRO A C 1
ATOM 931 O O . PRO A 1 115 ? 0.060 -13.686 -8.991 1.00 90.69 115 PRO A O 1
ATOM 934 N N . LEU A 1 116 ? -0.373 -14.448 -6.924 1.00 91.62 116 LEU A N 1
ATOM 935 C CA . LEU A 1 116 ? 1.027 -14.731 -6.597 1.00 91.62 116 LEU A CA 1
ATOM 936 C C . LEU A 1 116 ? 1.572 -15.973 -7.315 1.00 91.62 116 LEU A C 1
ATOM 938 O O . LEU A 1 116 ? 2.768 -16.041 -7.574 1.00 91.62 116 LEU A O 1
ATOM 942 N N . CYS A 1 117 ? 0.722 -16.947 -7.649 1.00 90.06 117 CYS A N 1
ATOM 943 C CA . CYS A 1 117 ? 1.136 -18.131 -8.406 1.00 90.06 117 CYS A CA 1
ATOM 944 C C . CYS A 1 117 ? 1.257 -17.894 -9.917 1.00 90.06 117 CYS A C 1
ATOM 946 O O . CYS A 1 117 ? 1.914 -18.685 -10.587 1.00 90.06 117 CYS A O 1
ATOM 948 N N . MET A 1 118 ? 0.581 -16.877 -10.460 1.00 84.00 118 MET A N 1
ATOM 949 C CA . MET A 1 118 ? 0.561 -16.593 -11.902 1.00 84.00 118 MET A CA 1
ATOM 950 C C . MET A 1 118 ? 1.553 -15.507 -12.341 1.00 84.00 118 MET A C 1
ATOM 952 O O . MET A 1 118 ? 1.522 -15.122 -13.510 1.00 84.00 118 MET A O 1
ATOM 956 N N . MET A 1 119 ? 2.385 -15.001 -11.425 1.00 68.00 119 MET A N 1
ATOM 957 C CA . MET A 1 119 ? 3.404 -13.994 -11.734 1.00 68.00 119 MET A CA 1
ATOM 958 C C . MET A 1 119 ? 4.645 -14.606 -12.393 1.00 68.00 119 MET A C 1
ATOM 960 O O . MET A 1 119 ? 5.064 -15.704 -11.961 1.00 68.00 119 MET A O 1
#

Organism: Micrurus surinamensis (NCBI:txid129470)

InterPro domains:
  IPR016024 Armadillo-type fold [SSF48371] (10-118)
  IPR052575 Small subunit processome component 20 [PTHR17695] (1-119)

Foldseek 3Di:
DVVVVVLVVVLVVLQVCLVVLDDDPVNVVVLLVLLVCLQVPPDPVSVVSSLVSNLSCLARHPCVVPNVVSVLSLLVQCPPPDPSSVVSSVVSVVVCVVRPPPVVCVVCVVVPPPSVVVD

Secondary structure (DSSP, 8-state):
-HHHHHHHHHHHHHHHHHHTT---THHHHHHHHHHHHHHH-SSHHHHHHHHHHHHHHHHHS--GGGHHHHHHHHHHGGG-SSHHHHHHHHHHHHHHHHHS-HHHHHHHHHHHHHHHH--